Protein AF-A0A7W0YF63-F1 (afdb_monomer)

Mean predicted aligned error: 3.35 Å

Radius of gyration: 14.22 Å; Cα contacts (8 Å, |Δi|>4): 164; chains: 1; bounding box: 34×32×28 Å

Secondary structure (DSSP, 8-state):
-HHHHTT-GGGHHHHHHHHHHHHH-GGG-EEEHHHHHHHHHHHHHHT-HHHHHHHHHHHTTTPEEEP--HHHHHHHHHS--S-HHHHHHHHHHHHTT-S-EE-S-GGGGTT-SSPEE-HHHHHTT-

Nearest PDB structures (foldseek):
  5ecw-assembly1_A  TM=7.654E-01  e=8.984E-03  Shigella flexneri
  5ed0-assembly2_B  TM=7.664E-01  e=1.145E-02  Shigella flexneri
  5ecy-assembly1_E  TM=7.437E-01  e=1.014E-02  Shigella flexneri
  5ecw-assembly1_B  TM=7.258E-01  e=2.099E-02  Shigella flexneri
  6nkl-assembly1_A  TM=7.778E-01  e=3.209E-02  Haemophilus influenzae

Solvent-accessible surface area (backbone atoms only — not comparable to full-atom values): 7062 Å² total; per-residue (Å²): 101,68,38,55,78,68,65,36,76,93,56,25,67,46,42,39,53,50,51,54,50,32,62,76,35,32,93,7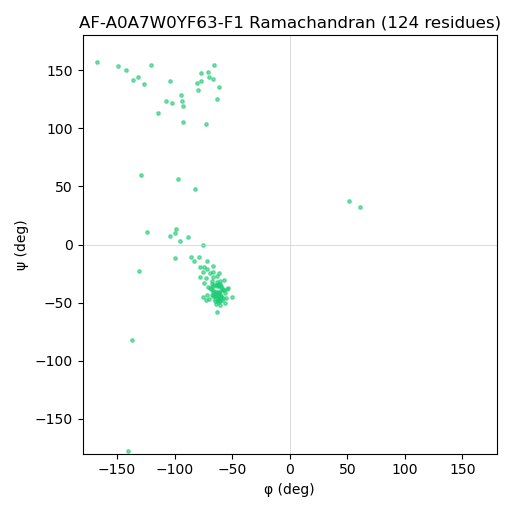9,25,71,42,37,54,67,53,58,54,53,48,37,53,54,36,25,74,76,71,30,62,67,57,22,50,52,52,51,56,59,50,56,72,30,35,44,69,21,69,80,51,73,65,48,54,54,52,26,69,69,47,90,47,89,50,65,67,58,25,46,45,50,39,19,31,60,70,54,72,44,81,60,41,82,37,88,63,48,76,75,39,72,79,50,93,48,52,58,28,36,42,64,59,47,64,76,70,109

pLDDT: mean 92.73, std 7.83, range [55.28, 98.19]

Sequence (126 aa):
MMDVALGRARFGPDSRAVLEWCQHQPQATIVAWHTVSNLFYLLSAARSAGFAREFLGGLLKFAAVASGNTESVRHALSMRMRDFEDALQVEAAITGDASFIVTRNVADYRDSSIPPLTPAAFLKRL

Foldseek 3Di:
DVCCLLVPPVQHPLVVVVLVVLQVVLVQAEDEPVVLVVQCVVSCVNPRNVSSVVVSVVSVVRYHYQDDDPVLLVQLVVFPFPDSVVSSRLSSCVSSVHQEAADPPQVRCPRGPRHYDHSVRVVVVD

Structure (mmCIF, N/CA/C/O backbone):
data_AF-A0A7W0YF63-F1
#
_entry.id   AF-A0A7W0YF63-F1
#
loop_
_atom_site.group_PDB
_atom_site.id
_atom_site.type_symbol
_atom_site.label_atom_id
_atom_site.label_alt_id
_atom_site.label_comp_id
_atom_site.label_asym_id
_atom_site.label_entity_id
_atom_site.label_seq_id
_atom_site.pdbx_PDB_ins_code
_atom_site.Cartn_x
_atom_site.Cartn_y
_atom_site.Cartn_z
_atom_site.occupancy
_atom_site.B_iso_or_equiv
_atom_site.auth_seq_id
_atom_site.auth_comp_id
_atom_site.auth_asym_id
_atom_site.auth_atom_id
_atom_site.pdbx_PDB_model_num
ATOM 1 N N . MET A 1 1 ? -7.153 3.358 -3.778 1.00 79.12 1 MET A N 1
ATOM 2 C CA . MET A 1 1 ? -7.137 4.215 -2.563 1.00 79.12 1 MET A CA 1
ATOM 3 C C . MET A 1 1 ? -7.130 5.710 -2.873 1.00 79.12 1 MET A C 1
ATOM 5 O O . MET A 1 1 ? -8.074 6.382 -2.479 1.00 79.12 1 MET A O 1
ATOM 9 N N . MET A 1 2 ? -6.129 6.238 -3.593 1.00 80.25 2 MET A N 1
ATOM 10 C CA . MET A 1 2 ? -6.009 7.684 -3.871 1.00 80.25 2 MET A CA 1
ATOM 11 C C . MET A 1 2 ? -7.251 8.319 -4.510 1.00 80.25 2 MET A C 1
ATOM 13 O O . MET A 1 2 ? -7.617 9.435 -4.152 1.00 80.25 2 MET A O 1
ATOM 17 N N . ASP A 1 3 ? -7.929 7.619 -5.422 1.00 80.56 3 ASP A N 1
ATOM 18 C CA . ASP A 1 3 ? -9.125 8.168 -6.075 1.00 80.56 3 ASP A CA 1
ATOM 19 C C . ASP A 1 3 ? -10.290 8.371 -5.105 1.00 80.56 3 ASP A C 1
ATOM 21 O O . ASP A 1 3 ? -11.014 9.357 -5.217 1.00 80.56 3 ASP A O 1
ATOM 25 N N . VAL A 1 4 ? -10.431 7.485 -4.117 1.00 79.75 4 VAL A N 1
ATOM 26 C CA . VAL A 1 4 ? -11.448 7.609 -3.067 1.00 79.75 4 VAL A CA 1
ATOM 27 C C . VAL A 1 4 ? -11.046 8.689 -2.069 1.00 79.75 4 VAL A C 1
ATOM 29 O O . VAL A 1 4 ? -11.857 9.552 -1.748 1.00 79.75 4 VAL A O 1
ATOM 32 N N . ALA A 1 5 ? -9.781 8.696 -1.648 1.00 77.38 5 ALA A N 1
ATOM 33 C CA . ALA A 1 5 ? -9.263 9.653 -0.675 1.00 77.38 5 ALA A CA 1
ATOM 34 C C . ALA A 1 5 ? -9.326 11.114 -1.169 1.00 77.38 5 ALA A C 1
ATOM 36 O O . ALA A 1 5 ? -9.601 12.026 -0.389 1.00 77.38 5 ALA A O 1
ATOM 37 N N . LEU A 1 6 ? -9.119 11.333 -2.472 1.00 78.44 6 LEU A N 1
ATOM 38 C CA . LEU A 1 6 ? -9.193 12.648 -3.119 1.00 78.44 6 LEU A CA 1
ATOM 39 C C . LEU A 1 6 ? -10.558 12.961 -3.752 1.00 78.44 6 LEU A C 1
ATOM 41 O O . LEU A 1 6 ? -10.694 13.995 -4.401 1.00 78.44 6 LEU A O 1
ATOM 45 N N . GLY A 1 7 ? -11.556 12.081 -3.623 1.00 71.00 7 GLY A N 1
ATOM 46 C CA . GLY A 1 7 ? -12.885 12.299 -4.205 1.00 71.00 7 GLY A CA 1
ATOM 47 C C . GLY A 1 7 ? -12.890 12.431 -5.735 1.00 71.00 7 GLY A C 1
ATOM 48 O O . GLY A 1 7 ? -13.697 13.171 -6.295 1.00 71.00 7 GLY A O 1
ATOM 49 N N . ARG A 1 8 ? -11.984 11.741 -6.441 1.00 70.44 8 ARG A N 1
ATOM 50 C CA . ARG A 1 8 ? -11.853 11.831 -7.904 1.00 70.44 8 ARG A CA 1
ATOM 51 C C . ARG A 1 8 ? -13.024 11.121 -8.595 1.00 70.44 8 ARG A C 1
ATOM 53 O O . ARG A 1 8 ? -13.033 9.898 -8.721 1.00 70.44 8 ARG A O 1
ATOM 60 N N . ALA A 1 9 ? -13.980 11.901 -9.102 1.00 58.78 9 ALA A N 1
ATOM 61 C CA . ALA A 1 9 ? -15.241 11.416 -9.678 1.00 58.78 9 ALA A CA 1
ATOM 62 C C . ALA A 1 9 ? -15.085 10.358 -10.795 1.00 58.78 9 ALA A C 1
ATOM 64 O O . ALA A 1 9 ? -15.854 9.404 -10.846 1.00 58.78 9 ALA A O 1
ATOM 65 N N . ARG A 1 10 ? -14.066 10.478 -11.659 1.00 55.28 10 ARG A N 1
ATOM 66 C CA . ARG A 1 10 ? -13.881 9.616 -12.848 1.00 55.28 10 ARG A CA 1
ATOM 67 C C . ARG A 1 10 ? -13.438 8.175 -12.544 1.00 55.28 10 ARG A C 1
ATOM 69 O O . ARG A 1 10 ? -13.639 7.303 -13.378 1.00 55.28 10 ARG A O 1
ATOM 76 N N . PHE A 1 11 ? -12.848 7.916 -11.376 1.00 58.22 11 PHE A N 1
ATOM 77 C CA . PHE A 1 11 ? -12.328 6.590 -10.983 1.00 58.22 11 PHE A CA 1
ATOM 78 C C . PHE A 1 11 ? -12.933 6.090 -9.662 1.00 58.22 11 PHE A C 1
ATOM 80 O O . PHE A 1 11 ? -12.451 5.124 -9.065 1.00 58.22 11 PHE A O 1
ATOM 87 N N . GLY A 1 12 ? -13.968 6.794 -9.199 1.00 66.56 12 GLY A N 1
ATOM 88 C CA . GLY A 1 12 ? -14.584 6.644 -7.890 1.00 66.56 12 GLY A CA 1
ATOM 89 C C . GLY A 1 12 ? -15.373 5.349 -7.690 1.00 66.56 12 GLY A C 1
ATOM 90 O O . GLY A 1 12 ? -15.148 4.738 -6.652 1.00 66.56 12 GLY A O 1
ATOM 91 N N . PRO A 1 13 ? -16.254 4.906 -8.617 1.00 83.94 13 PRO A N 1
ATOM 92 C CA . PRO A 1 13 ? -17.187 3.809 -8.333 1.00 83.94 13 PRO A CA 1
ATOM 93 C C . PRO A 1 13 ? -16.499 2.475 -8.032 1.00 83.94 13 PRO A C 1
ATOM 95 O O . PRO A 1 13 ? -16.635 1.972 -6.922 1.00 83.94 13 PRO A O 1
ATOM 98 N N . ASP A 1 14 ? -15.684 1.951 -8.952 1.00 91.06 14 ASP A N 1
ATOM 99 C CA . ASP A 1 14 ? -15.023 0.656 -8.742 1.00 91.06 14 ASP A CA 1
ATOM 100 C C . ASP A 1 14 ? -14.012 0.723 -7.591 1.00 91.06 14 ASP A C 1
ATOM 102 O O . ASP A 1 14 ? -13.963 -0.158 -6.741 1.00 91.06 14 ASP A O 1
ATOM 106 N N . SER A 1 15 ? -13.223 1.801 -7.504 1.00 90.44 15 SER A N 1
ATOM 107 C CA . SER A 1 15 ? -12.258 1.971 -6.407 1.00 90.44 15 SER A CA 1
ATOM 108 C C . SER A 1 15 ? -12.937 2.068 -5.038 1.00 90.44 15 SER A C 1
ATOM 110 O O . SER A 1 15 ? -12.351 1.653 -4.038 1.00 90.44 15 SER A O 1
ATOM 112 N N . ARG A 1 16 ? -14.146 2.641 -4.977 1.00 89.94 16 ARG A N 1
ATOM 113 C CA . ARG A 1 16 ? -14.963 2.702 -3.763 1.00 89.94 16 ARG A CA 1
ATOM 114 C C . ARG A 1 16 ? -15.533 1.333 -3.434 1.00 89.94 16 ARG A C 1
ATOM 116 O O . ARG A 1 16 ? -15.360 0.911 -2.301 1.00 89.94 16 ARG A O 1
ATOM 123 N N . ALA A 1 17 ? -16.105 0.633 -4.409 1.00 93.19 17 ALA A N 1
ATOM 124 C CA . ALA A 1 17 ? -16.631 -0.715 -4.214 1.00 93.19 17 ALA A CA 1
ATOM 125 C C . ALA A 1 17 ? -15.542 -1.695 -3.738 1.00 93.19 17 ALA A C 1
ATOM 127 O O . ALA A 1 17 ? -15.794 -2.506 -2.854 1.00 93.19 17 ALA A O 1
ATOM 128 N N . VAL A 1 18 ? -14.303 -1.574 -4.236 1.00 94.81 18 VAL A N 1
ATOM 129 C CA . VAL A 1 18 ? -13.160 -2.341 -3.706 1.00 94.81 18 VAL A CA 1
ATOM 130 C C . VAL A 1 18 ? -12.904 -2.014 -2.235 1.00 94.81 18 VAL A C 1
ATOM 132 O O . VAL A 1 18 ? -12.748 -2.925 -1.432 1.00 94.81 18 VAL A O 1
ATOM 135 N N . LEU A 1 19 ? -12.866 -0.731 -1.856 1.00 92.12 19 LEU A N 1
ATOM 136 C CA . LEU A 1 19 ? -12.647 -0.351 -0.456 1.00 92.12 19 LEU A CA 1
ATOM 137 C C . LEU A 1 19 ? -13.807 -0.764 0.458 1.00 92.12 19 LEU A C 1
ATOM 139 O O . LEU A 1 19 ? -13.561 -1.157 1.594 1.00 92.12 19 LEU A O 1
ATOM 143 N N . GLU A 1 20 ? -15.045 -0.706 -0.026 1.00 93.4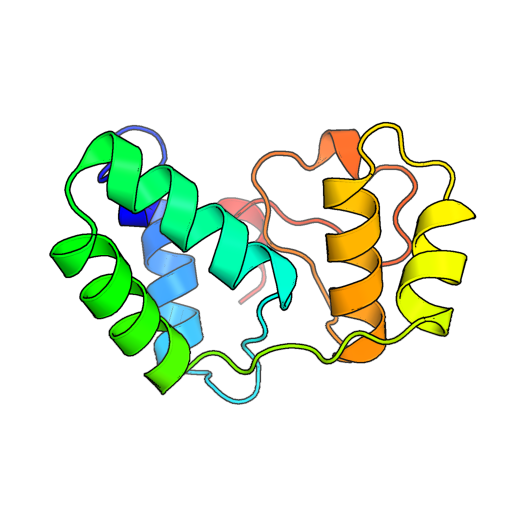4 20 GLU A N 1
ATOM 144 C CA . GLU A 1 20 ? -16.220 -1.222 0.678 1.00 93.44 20 GLU A CA 1
ATOM 145 C C . GLU A 1 20 ? -16.115 -2.739 0.869 1.00 93.44 20 GLU A C 1
ATOM 147 O O . GLU A 1 20 ? -16.361 -3.233 1.966 1.00 93.44 20 GLU A O 1
ATOM 152 N N . TRP A 1 21 ? -15.680 -3.490 -0.147 1.00 95.56 21 TRP A N 1
ATOM 153 C CA . TRP A 1 21 ? -15.413 -4.922 -0.004 1.00 95.56 21 TRP A CA 1
ATOM 154 C C . TRP A 1 21 ? -14.315 -5.196 1.035 1.00 95.56 21 TRP A C 1
ATOM 156 O O . TRP A 1 21 ? -14.510 -6.022 1.923 1.00 95.56 21 TRP A O 1
ATOM 166 N N . CYS A 1 22 ? -13.209 -4.445 0.998 1.00 95.44 22 CYS A N 1
ATOM 167 C CA . CYS A 1 22 ? -12.120 -4.553 1.973 1.00 95.44 22 CYS A CA 1
ATOM 168 C C . CYS A 1 22 ? -12.591 -4.309 3.414 1.00 95.44 22 CYS A C 1
ATOM 170 O O . CYS A 1 22 ? -12.173 -5.012 4.330 1.00 95.44 22 CYS A O 1
ATOM 172 N N . GLN A 1 23 ? -13.494 -3.346 3.628 1.00 94.81 23 GLN A N 1
ATOM 173 C CA . GLN A 1 23 ? -14.084 -3.089 4.947 1.00 94.81 23 GLN A CA 1
ATOM 174 C C . GLN A 1 23 ? -14.859 -4.294 5.492 1.00 94.81 23 GLN A C 1
ATOM 176 O O . GLN A 1 23 ? -14.853 -4.522 6.699 1.00 94.81 23 GLN A O 1
ATOM 181 N N . HIS A 1 24 ? -15.501 -5.071 4.615 1.00 96.19 24 HIS A N 1
ATOM 182 C CA . HIS A 1 24 ? -16.220 -6.291 4.986 1.00 96.19 24 HIS A CA 1
ATOM 183 C C . HIS A 1 24 ? -15.318 -7.535 5.043 1.00 96.19 24 HIS A C 1
ATOM 185 O O . HIS A 1 24 ? -15.757 -8.572 5.534 1.00 96.19 24 HIS A O 1
ATOM 191 N N . GLN A 1 25 ? -14.078 -7.445 4.553 1.00 96.19 25 GLN A N 1
ATOM 192 C CA . GLN A 1 25 ? -13.090 -8.530 4.522 1.00 96.19 25 GLN A CA 1
ATOM 193 C C . GLN A 1 25 ? -11.741 -8.066 5.112 1.00 96.19 25 GLN A C 1
ATOM 195 O O . GLN A 1 25 ? -10.718 -8.072 4.415 1.00 96.19 25 GLN A O 1
ATOM 200 N N . PRO A 1 26 ? -11.703 -7.638 6.390 1.00 92.75 26 PRO A N 1
ATOM 201 C CA . PRO A 1 26 ? -10.502 -7.064 6.999 1.00 92.75 26 PRO A CA 1
ATOM 202 C C . PRO A 1 26 ? -9.310 -8.034 7.008 1.00 92.75 26 PRO A C 1
ATOM 204 O O . PRO A 1 26 ? -8.176 -7.632 6.770 1.00 92.75 26 PRO A O 1
ATOM 207 N N . GLN A 1 27 ? -9.559 -9.333 7.189 1.00 92.00 27 GLN A N 1
ATOM 208 C CA . GLN A 1 27 ? -8.534 -10.381 7.165 1.00 92.00 27 GLN A CA 1
ATOM 209 C C . GLN A 1 27 ? -7.880 -10.579 5.788 1.00 92.00 27 GLN A C 1
ATOM 211 O O . GLN A 1 27 ? -6.806 -11.161 5.707 1.00 92.00 27 GLN A O 1
ATOM 216 N N . ALA A 1 28 ? -8.525 -10.109 4.716 1.00 93.38 28 ALA A N 1
ATOM 217 C CA . ALA A 1 28 ? 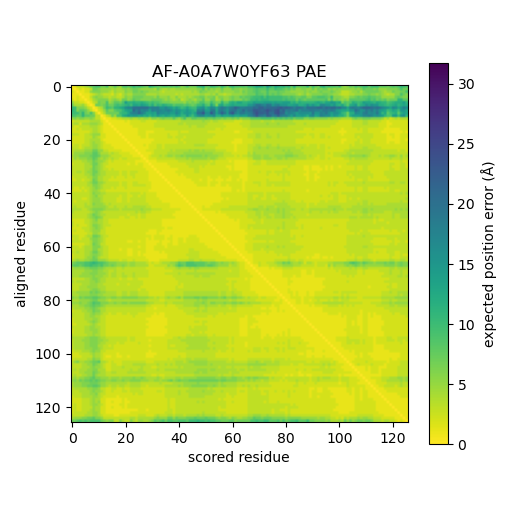-8.022 -10.180 3.346 1.00 93.38 28 ALA A CA 1
ATOM 218 C C . ALA A 1 28 ? -7.487 -8.826 2.843 1.00 93.38 28 ALA A C 1
ATOM 220 O O . ALA A 1 28 ? -7.192 -8.679 1.658 1.00 93.38 28 ALA A O 1
ATOM 221 N N . THR A 1 29 ? -7.393 -7.819 3.719 1.00 96.06 29 THR A N 1
ATOM 222 C CA . THR A 1 29 ? -7.014 -6.458 3.337 1.00 96.06 29 THR A CA 1
ATOM 223 C C . THR A 1 29 ? -5.685 -6.069 3.961 1.00 96.06 29 THR A C 1
ATOM 225 O O . THR A 1 29 ? -5.586 -5.850 5.169 1.00 96.06 29 THR A O 1
ATOM 228 N N . ILE A 1 30 ? -4.679 -5.885 3.110 1.00 96.94 30 ILE A N 1
ATOM 229 C CA . ILE A 1 30 ? -3.376 -5.352 3.503 1.00 96.94 30 ILE A CA 1
ATOM 230 C C . ILE A 1 30 ? -3.049 -4.068 2.737 1.00 96.94 30 ILE A C 1
ATOM 232 O O . ILE A 1 30 ? -3.525 -3.846 1.623 1.00 96.94 30 ILE A O 1
ATOM 236 N N . VAL A 1 31 ? -2.207 -3.224 3.327 1.00 96.88 31 VAL A N 1
ATOM 237 C CA . VAL A 1 31 ? -1.592 -2.061 2.676 1.00 96.88 31 VAL A CA 1
ATOM 238 C C . VAL A 1 31 ? -0.095 -2.043 2.951 1.00 96.88 31 VAL A C 1
ATOM 240 O O . VAL A 1 31 ? 0.346 -2.391 4.046 1.00 96.88 31 VAL A O 1
ATOM 243 N N . ALA A 1 32 ? 0.706 -1.602 1.982 1.00 96.25 32 ALA A N 1
ATOM 244 C CA . ALA A 1 32 ? 2.140 -1.461 2.194 1.00 96.25 32 ALA A CA 1
ATOM 245 C C . ALA A 1 32 ? 2.445 -0.362 3.224 1.00 96.25 32 ALA A C 1
ATOM 247 O O . ALA A 1 32 ? 1.818 0.699 3.225 1.00 96.25 32 ALA A O 1
ATOM 248 N N . TRP A 1 33 ? 3.460 -0.566 4.065 1.00 94.88 33 TRP A N 1
ATOM 249 C CA . TRP A 1 33 ? 3.833 0.404 5.101 1.00 94.88 33 TRP A CA 1
ATOM 250 C C . TRP A 1 33 ? 4.112 1.813 4.551 1.00 94.88 33 TRP A C 1
ATOM 252 O O . TRP A 1 33 ? 3.575 2.802 5.051 1.00 94.88 33 TRP A O 1
ATOM 262 N N . HIS A 1 34 ? 4.875 1.916 3.459 1.00 94.06 34 HIS A N 1
ATOM 263 C CA . HIS A 1 34 ? 5.196 3.204 2.835 1.00 94.06 34 HIS A CA 1
ATOM 264 C C . HIS A 1 34 ? 3.962 3.891 2.217 1.00 94.06 34 HIS A C 1
ATOM 266 O O . HIS A 1 34 ? 3.926 5.118 2.143 1.00 94.06 34 HIS A O 1
ATOM 272 N N . THR A 1 35 ? 2.907 3.139 1.864 1.00 94.25 35 THR A N 1
ATOM 273 C CA . THR A 1 35 ? 1.640 3.715 1.376 1.00 94.25 35 THR A CA 1
ATOM 274 C C . THR A 1 35 ? 0.999 4.611 2.427 1.00 94.25 35 THR A C 1
ATOM 276 O O . THR A 1 35 ? 0.443 5.648 2.081 1.00 94.25 35 THR A O 1
ATOM 279 N N . VAL A 1 36 ? 1.105 4.268 3.715 1.00 95.38 36 VAL A N 1
ATOM 280 C CA . VAL A 1 36 ? 0.592 5.103 4.815 1.00 95.38 36 VAL A CA 1
ATOM 281 C C . VAL A 1 36 ? 1.272 6.475 4.805 1.00 95.38 36 VAL A C 1
ATOM 283 O O . VAL A 1 36 ? 0.597 7.502 4.898 1.00 95.38 36 VAL A O 1
ATOM 286 N N . SER A 1 37 ? 2.596 6.494 4.623 1.00 94.50 37 SER A N 1
ATOM 287 C CA . SER A 1 37 ? 3.385 7.726 4.514 1.00 94.50 37 SER A CA 1
ATOM 288 C C . SER A 1 37 ? 3.020 8.527 3.258 1.00 94.50 37 SER A C 1
ATOM 290 O O . SER A 1 37 ? 2.704 9.716 3.351 1.00 94.50 37 SER A O 1
ATOM 292 N N . ASN A 1 38 ? 2.965 7.866 2.096 1.00 93.94 38 ASN A N 1
ATOM 293 C CA . ASN A 1 38 ? 2.619 8.495 0.817 1.00 93.94 38 ASN A CA 1
ATOM 294 C C . ASN A 1 38 ? 1.217 9.120 0.865 1.00 93.94 38 ASN A C 1
ATOM 296 O O . ASN A 1 38 ? 1.028 10.273 0.476 1.00 93.94 38 ASN A O 1
ATOM 300 N N . LEU A 1 39 ? 0.235 8.400 1.414 1.00 94.25 39 LEU A N 1
ATOM 301 C CA . LEU A 1 39 ? -1.119 8.910 1.621 1.00 94.25 39 LEU A CA 1
ATOM 302 C C . LEU A 1 39 ? -1.137 10.097 2.578 1.00 94.25 39 LEU A C 1
ATOM 304 O O . LEU A 1 39 ? -1.803 11.087 2.282 1.00 94.25 39 LEU A O 1
ATOM 308 N N . PHE A 1 40 ? -0.407 10.036 3.696 1.00 96.38 40 PHE A N 1
ATOM 309 C CA . PHE A 1 40 ? -0.337 11.165 4.619 1.00 96.38 40 PHE A CA 1
ATOM 310 C C . PHE A 1 40 ? 0.151 12.425 3.902 1.00 96.38 40 PHE A C 1
ATOM 312 O O . PHE A 1 40 ? -0.497 13.468 3.990 1.00 96.38 40 PHE A O 1
ATOM 319 N N . TYR A 1 41 ? 1.259 12.317 3.167 1.00 95.56 41 TYR A N 1
ATOM 320 C CA .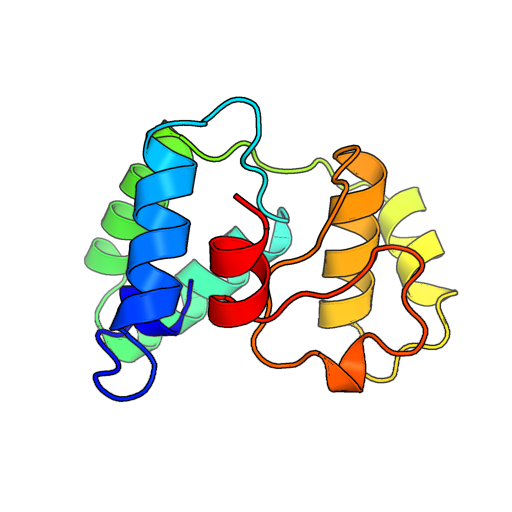 TYR A 1 41 ? 1.855 13.432 2.439 1.00 95.56 41 TYR A CA 1
ATOM 321 C C . TYR A 1 41 ? 0.892 14.006 1.391 1.00 95.56 41 TYR A C 1
ATOM 323 O O . TYR A 1 41 ? 0.587 15.201 1.412 1.00 95.56 41 TYR A O 1
ATOM 331 N N . LEU A 1 42 ? 0.342 13.150 0.525 1.00 93.88 42 LEU A N 1
ATOM 332 C CA . LEU A 1 42 ? -0.523 13.571 -0.578 1.00 93.88 42 LEU A CA 1
ATOM 333 C C . LEU A 1 42 ? -1.853 14.163 -0.089 1.00 93.88 42 LEU A C 1
ATOM 335 O O . LEU A 1 42 ? -2.310 15.173 -0.624 1.00 93.88 42 LEU A O 1
ATOM 339 N N . LEU A 1 43 ? -2.473 13.578 0.941 1.00 94.06 43 LEU A N 1
ATOM 340 C CA . LEU A 1 43 ? -3.732 14.086 1.501 1.00 94.06 43 LEU A CA 1
ATOM 341 C C . LEU A 1 43 ? -3.531 15.349 2.335 1.00 94.06 43 LEU A C 1
ATOM 343 O O . LEU A 1 43 ? -4.401 16.223 2.326 1.00 94.06 43 LEU A O 1
ATOM 347 N N . SER A 1 44 ? -2.390 15.474 3.016 1.00 95.81 44 SER A N 1
ATOM 348 C CA . SER A 1 44 ? -2.046 16.701 3.736 1.00 95.81 44 SER A CA 1
ATOM 349 C C . SER A 1 44 ? -1.866 17.866 2.772 1.00 95.81 44 SER A C 1
ATOM 351 O O . SER A 1 44 ? -2.412 18.937 3.022 1.00 95.81 44 SER A O 1
ATOM 353 N N . ALA A 1 45 ? -1.164 17.637 1.658 1.00 94.88 45 ALA A N 1
ATOM 354 C CA . ALA A 1 45 ? -0.956 18.639 0.617 1.00 94.88 45 ALA A CA 1
ATOM 355 C C . ALA A 1 45 ? -2.257 19.010 -0.112 1.00 94.88 45 ALA A C 1
ATOM 357 O O . ALA A 1 45 ? -2.483 20.177 -0.416 1.00 94.88 45 ALA A O 1
ATOM 358 N N . ALA A 1 46 ? -3.127 18.033 -0.383 1.00 92.56 46 ALA A N 1
ATOM 359 C CA . ALA A 1 46 ? -4.379 18.276 -1.097 1.00 92.56 46 ALA A CA 1
ATOM 360 C C . ALA A 1 46 ? -5.483 18.897 -0.225 1.00 92.56 46 ALA A C 1
ATOM 362 O O . ALA A 1 46 ? -6.386 19.542 -0.756 1.00 92.56 46 ALA A O 1
ATOM 363 N N . ARG A 1 47 ? -5.469 18.650 1.093 1.00 93.00 47 ARG A N 1
ATOM 364 C CA . ARG A 1 47 ? -6.529 19.078 2.018 1.00 93.00 47 ARG A CA 1
ATOM 365 C C . ARG A 1 47 ? -5.969 19.642 3.320 1.00 93.00 47 ARG A C 1
ATOM 367 O O . ARG A 1 47 ? -5.942 20.854 3.495 1.00 93.00 47 ARG A O 1
ATOM 374 N N . SER A 1 48 ? -5.604 18.775 4.265 1.00 96.12 48 SER A N 1
ATOM 375 C CA . SER A 1 48 ? -5.010 19.164 5.547 1.00 96.12 48 SER A CA 1
ATOM 376 C C . SER A 1 48 ? -4.421 17.953 6.267 1.00 96.12 48 SER A C 1
ATOM 378 O O . SER A 1 48 ? -4.861 16.817 6.068 1.00 96.12 48 SER A O 1
ATOM 380 N N . ALA A 1 49 ? -3.462 18.191 7.164 1.00 97.25 49 ALA A N 1
ATOM 381 C CA . ALA A 1 49 ? -2.891 17.132 7.997 1.00 97.25 49 ALA A CA 1
ATOM 382 C C . ALA A 1 49 ? -3.939 16.458 8.903 1.00 97.25 49 ALA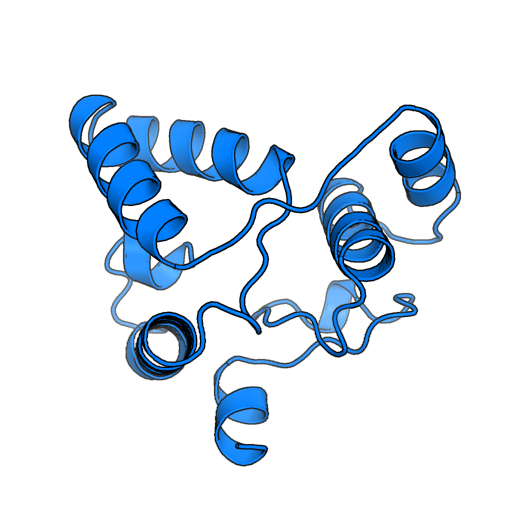 A C 1
ATOM 384 O O . ALA A 1 49 ? -3.868 15.252 9.131 1.00 97.25 49 ALA A O 1
ATOM 385 N N . GLY A 1 50 ? -4.927 17.216 9.398 1.00 97.94 50 GLY A N 1
ATOM 386 C CA . GLY A 1 50 ? -6.032 16.671 10.193 1.00 97.94 50 GLY A CA 1
ATOM 387 C C . GLY A 1 50 ? -6.871 15.674 9.393 1.00 97.94 50 GLY A C 1
ATOM 388 O O . GLY A 1 50 ? -7.077 14.549 9.844 1.00 97.94 50 GLY A O 1
ATOM 389 N N . PHE A 1 51 ? -7.248 16.043 8.165 1.00 95.00 51 PHE A N 1
ATOM 390 C CA . PHE A 1 51 ? -7.971 15.148 7.263 1.00 95.00 51 PHE A CA 1
ATOM 391 C C . PHE A 1 51 ? -7.160 13.887 6.928 1.00 95.00 51 PHE A C 1
ATOM 393 O O . PHE A 1 51 ? -7.696 12.782 6.939 1.00 95.00 51 PHE A O 1
ATOM 400 N N . ALA A 1 52 ? -5.857 14.032 6.667 1.00 95.88 52 ALA A N 1
ATOM 401 C CA . ALA A 1 52 ? -4.988 12.897 6.375 1.00 95.88 52 ALA A CA 1
ATOM 402 C C . ALA A 1 52 ? -4.930 11.894 7.543 1.00 95.88 52 ALA A C 1
ATOM 404 O O . ALA A 1 52 ? -5.032 10.687 7.320 1.00 95.88 52 ALA A O 1
ATOM 405 N N . ARG A 1 53 ? -4.820 12.379 8.791 1.00 97.81 53 ARG A N 1
ATOM 406 C CA . ARG A 1 53 ? -4.839 11.523 9.993 1.00 97.81 53 ARG A CA 1
ATOM 407 C C . ARG A 1 53 ? -6.169 10.802 10.165 1.00 97.81 53 ARG A C 1
ATOM 409 O O . ARG A 1 53 ? -6.165 9.613 10.461 1.00 97.81 53 ARG A O 1
ATOM 416 N N . GLU A 1 54 ? -7.283 11.502 9.971 1.00 96.62 54 GLU A N 1
ATOM 417 C CA . GLU A 1 54 ? -8.622 10.914 10.064 1.00 96.62 54 GLU A CA 1
ATOM 418 C C . GLU A 1 54 ? -8.820 9.809 9.019 1.00 96.62 54 GLU A C 1
ATOM 420 O O . GLU A 1 54 ? -9.230 8.700 9.360 1.00 96.62 54 GLU A O 1
ATOM 425 N N . PHE A 1 55 ? -8.451 10.077 7.762 1.00 94.31 55 PHE A N 1
ATOM 426 C CA . PHE A 1 55 ? -8.551 9.102 6.678 1.00 94.31 55 PHE A CA 1
ATOM 427 C C . PHE A 1 55 ? -7.713 7.849 6.956 1.00 94.31 55 PHE A C 1
ATOM 429 O O . PHE A 1 55 ? -8.215 6.731 6.838 1.00 94.31 55 PHE A O 1
ATOM 436 N N . LEU A 1 56 ? -6.448 8.022 7.358 1.00 96.25 56 LEU A N 1
ATOM 437 C CA . LEU A 1 56 ? -5.565 6.904 7.701 1.00 96.25 56 LEU A CA 1
ATOM 438 C C . LEU A 1 56 ? -6.075 6.127 8.917 1.00 96.25 56 LEU A C 1
ATOM 440 O O . LEU A 1 56 ? -6.073 4.901 8.897 1.00 96.25 56 LEU A O 1
ATOM 444 N N . GLY A 1 57 ? -6.573 6.821 9.942 1.00 97.50 57 GLY A N 1
ATOM 445 C CA . GLY A 1 57 ? -7.205 6.185 11.094 1.00 97.50 57 GLY A CA 1
ATOM 446 C C . GLY A 1 57 ? -8.424 5.350 10.702 1.00 97.50 57 GLY A C 1
ATOM 447 O O . GLY A 1 57 ? -8.603 4.257 11.223 1.00 97.50 57 GLY A O 1
ATOM 448 N N . GLY A 1 58 ? -9.243 5.824 9.757 1.00 95.50 58 GLY A N 1
ATOM 449 C CA . GLY A 1 58 ? -10.376 5.073 9.213 1.00 95.50 58 GLY A CA 1
ATOM 450 C C . GLY A 1 58 ? -9.957 3.848 8.399 1.00 95.50 58 GLY A C 1
ATOM 451 O O . GLY A 1 58 ? -10.522 2.773 8.581 1.00 95.50 58 GLY A O 1
ATOM 452 N N . LEU A 1 59 ? -8.945 3.992 7.542 1.00 94.88 59 LEU A N 1
ATOM 453 C CA . LEU A 1 59 ? -8.379 2.900 6.748 1.00 94.88 59 LEU A CA 1
ATOM 454 C C . LEU A 1 59 ? -7.848 1.761 7.631 1.00 94.88 59 LEU A C 1
ATOM 456 O O . LEU A 1 59 ? -8.148 0.591 7.403 1.00 94.88 59 LEU A O 1
ATOM 460 N N . LEU A 1 60 ? -7.079 2.108 8.662 1.00 96.38 60 LEU A N 1
ATOM 461 C CA . LEU A 1 60 ? -6.420 1.135 9.534 1.00 96.38 60 LEU A CA 1
ATOM 462 C C . LEU A 1 60 ? -7.373 0.443 10.522 1.00 96.38 60 LEU A C 1
ATOM 464 O O . LEU A 1 60 ? -6.942 -0.424 11.274 1.00 96.38 60 LEU A O 1
ATOM 468 N N . LYS A 1 61 ? -8.674 0.771 10.512 1.00 96.56 61 LYS A N 1
ATOM 469 C CA . LYS A 1 61 ? -9.691 -0.022 11.226 1.00 96.56 61 LYS A CA 1
ATOM 470 C C . LYS A 1 61 ? -9.925 -1.392 10.591 1.00 96.56 61 LYS A C 1
ATOM 472 O O . LYS A 1 61 ? -10.412 -2.281 11.279 1.00 96.56 61 LYS A O 1
ATOM 477 N N . PHE A 1 62 ? -9.636 -1.544 9.298 1.00 95.62 62 PHE A N 1
ATOM 478 C CA . PHE A 1 62 ? -9.900 -2.781 8.557 1.00 95.62 62 PHE A CA 1
ATOM 479 C C . PHE A 1 62 ? -8.707 -3.275 7.734 1.00 95.62 62 PHE A C 1
ATOM 481 O O . PHE A 1 62 ? -8.647 -4.460 7.440 1.00 95.62 62 PHE A O 1
ATOM 488 N N . ALA A 1 63 ? -7.760 -2.409 7.365 1.00 96.94 63 ALA A N 1
ATOM 489 C CA . ALA A 1 63 ? -6.565 -2.813 6.634 1.00 96.94 63 ALA A CA 1
ATOM 490 C C . ALA A 1 63 ? -5.390 -3.083 7.583 1.00 96.94 63 ALA A C 1
ATOM 492 O O . ALA A 1 63 ? -5.018 -2.214 8.377 1.00 96.94 63 ALA A O 1
ATOM 493 N N . ALA A 1 64 ? -4.757 -4.248 7.451 1.00 97.12 64 ALA A N 1
ATOM 494 C CA . ALA A 1 64 ? -3.480 -4.524 8.096 1.00 97.12 64 ALA A CA 1
ATOM 495 C C . ALA A 1 64 ? -2.329 -3.847 7.334 1.00 97.12 64 ALA A C 1
ATOM 497 O O . ALA A 1 64 ? -2.363 -3.709 6.112 1.00 97.12 64 ALA A O 1
ATOM 498 N N . VAL A 1 65 ? -1.286 -3.428 8.048 1.00 97.00 65 VAL A N 1
ATOM 499 C CA . VAL A 1 65 ? -0.080 -2.877 7.418 1.00 97.00 65 VAL A CA 1
ATOM 500 C C . VAL A 1 65 ? 0.924 -4.003 7.217 1.00 97.00 65 VAL A C 1
ATOM 502 O O . VAL A 1 65 ? 1.365 -4.609 8.193 1.00 97.00 65 VAL A O 1
ATOM 505 N N . ALA A 1 66 ? 1.293 -4.270 5.966 1.00 96.12 66 ALA A N 1
ATOM 506 C CA . ALA A 1 66 ? 2.334 -5.235 5.641 1.00 96.12 66 ALA A CA 1
ATOM 507 C C . ALA A 1 66 ? 3.669 -4.794 6.254 1.00 96.12 66 ALA A C 1
ATOM 509 O O . ALA A 1 66 ? 4.042 -3.615 6.190 1.00 96.12 66 ALA A O 1
ATOM 510 N N . SER A 1 67 ? 4.382 -5.738 6.864 1.00 88.56 67 SER A N 1
ATOM 511 C CA . SER A 1 67 ? 5.689 -5.474 7.453 1.00 88.56 67 SER A CA 1
ATOM 512 C C . SER A 1 67 ? 6.733 -5.245 6.359 1.00 88.56 67 SER A C 1
ATOM 514 O O . SER A 1 67 ? 6.664 -5.801 5.262 1.00 88.56 67 SER A O 1
ATOM 516 N N . GLY A 1 68 ? 7.712 -4.398 6.668 1.00 88.88 68 GLY A N 1
ATOM 517 C CA . GLY A 1 68 ? 8.878 -4.166 5.827 1.00 88.88 68 GLY A CA 1
ATOM 518 C C . GLY A 1 68 ? 10.131 -4.135 6.689 1.00 88.88 68 GLY A C 1
ATOM 519 O O . GLY A 1 68 ? 10.112 -3.633 7.814 1.00 88.88 68 GLY A O 1
ATOM 520 N N . ASN A 1 69 ? 11.219 -4.693 6.173 1.00 94.19 69 ASN A N 1
ATOM 521 C CA . ASN A 1 69 ? 12.528 -4.689 6.816 1.00 94.19 69 ASN A CA 1
ATOM 522 C C . ASN A 1 69 ? 13.637 -4.462 5.772 1.00 94.19 69 ASN A C 1
ATOM 524 O O . ASN A 1 69 ? 13.363 -4.264 4.588 1.00 94.19 69 ASN A O 1
ATOM 528 N N . THR A 1 70 ? 14.898 -4.474 6.205 1.00 97.62 70 THR A N 1
ATOM 529 C CA . THR A 1 70 ? 16.049 -4.267 5.313 1.00 97.62 70 THR A CA 1
ATOM 530 C C . THR A 1 70 ? 16.092 -5.266 4.156 1.00 97.62 70 THR A C 1
ATOM 532 O O . THR A 1 70 ? 16.411 -4.875 3.035 1.00 97.62 70 THR A O 1
ATOM 535 N N . GLU A 1 71 ? 15.753 -6.532 4.402 1.00 96.81 71 GLU A N 1
ATOM 536 C CA . GLU A 1 71 ? 15.755 -7.566 3.364 1.00 96.81 71 GLU A CA 1
ATOM 537 C C . GLU A 1 71 ? 14.619 -7.359 2.364 1.00 96.81 71 GLU A C 1
ATOM 539 O O . GLU A 1 71 ? 14.851 -7.481 1.166 1.00 96.81 71 GLU A O 1
ATOM 544 N N . SER A 1 72 ? 13.449 -6.908 2.820 1.00 95.62 72 SER A N 1
ATOM 545 C CA . SER A 1 72 ? 12.366 -6.499 1.924 1.00 95.62 72 SER A CA 1
ATOM 546 C C . SER A 1 72 ? 12.801 -5.382 0.975 1.00 95.62 72 SER A C 1
ATOM 548 O O . SER A 1 72 ? 12.614 -5.465 -0.236 1.00 95.62 72 SER A O 1
ATOM 550 N N . VAL A 1 73 ? 13.473 -4.350 1.494 1.00 97.50 73 VAL A N 1
ATOM 551 C CA . VAL A 1 73 ? 13.986 -3.254 0.654 1.00 97.50 73 VAL A CA 1
ATOM 552 C C . VAL A 1 73 ? 15.054 -3.757 -0.325 1.00 97.50 73 VAL A C 1
ATOM 554 O O . VAL A 1 73 ? 15.049 -3.363 -1.490 1.00 97.50 73 VAL A O 1
ATOM 557 N N . ARG A 1 74 ? 15.959 -4.642 0.111 1.00 98.19 74 ARG A N 1
ATOM 558 C CA . ARG A 1 74 ? 16.973 -5.255 -0.767 1.00 98.19 74 ARG A CA 1
ATOM 559 C C . ARG A 1 74 ? 16.346 -6.094 -1.874 1.00 98.19 74 ARG A C 1
ATOM 561 O O . ARG A 1 74 ? 16.796 -6.010 -3.015 1.00 98.19 74 ARG A O 1
ATOM 568 N N . HIS A 1 75 ? 15.311 -6.866 -1.557 1.00 97.00 75 HIS A N 1
ATOM 569 C CA . HIS A 1 75 ? 14.596 -7.649 -2.551 1.00 97.00 75 HIS A CA 1
ATOM 570 C C . HIS A 1 75 ? 13.888 -6.736 -3.558 1.00 97.00 75 HIS A C 1
ATOM 572 O O . HIS A 1 75 ? 14.113 -6.895 -4.757 1.00 97.00 75 HIS A O 1
ATOM 578 N N . ALA A 1 76 ? 13.175 -5.701 -3.100 1.00 97.25 76 ALA A N 1
ATOM 579 C CA . ALA A 1 76 ? 12.572 -4.691 -3.974 1.00 97.25 76 ALA A CA 1
ATOM 580 C C . ALA A 1 76 ? 13.603 -4.010 -4.899 1.00 97.25 7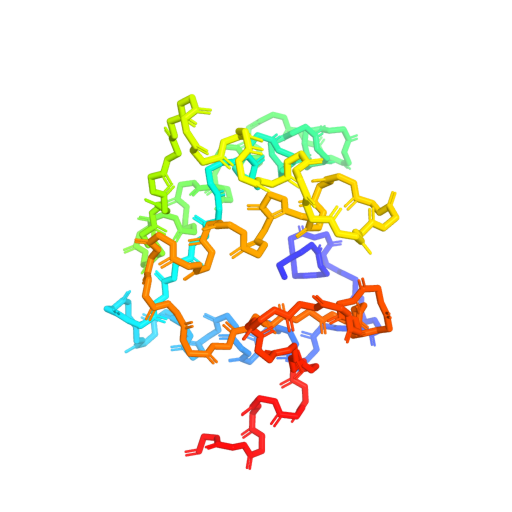6 ALA A C 1
ATOM 582 O O . ALA A 1 76 ? 13.347 -3.842 -6.088 1.00 97.25 76 ALA A O 1
ATOM 583 N N . LEU A 1 77 ? 14.800 -3.680 -4.393 1.00 97.56 77 LEU A N 1
ATOM 584 C CA . LEU A 1 77 ? 15.898 -3.107 -5.193 1.00 97.56 77 LEU A CA 1
ATOM 585 C C . LEU A 1 77 ? 16.416 -4.051 -6.286 1.00 97.56 77 LEU A C 1
ATOM 587 O O . LEU A 1 77 ? 16.966 -3.591 -7.284 1.00 97.56 77 LEU A O 1
ATOM 591 N N . SER A 1 78 ? 16.279 -5.363 -6.092 1.00 97.06 78 SER A N 1
ATOM 592 C CA . SER A 1 78 ? 16.705 -6.367 -7.070 1.00 97.06 78 SER A CA 1
ATOM 593 C C . SER A 1 78 ? 15.672 -6.613 -8.177 1.00 97.06 78 SER A C 1
ATOM 595 O O . SER A 1 78 ? 16.000 -7.217 -9.201 1.00 97.06 78 SER A O 1
ATOM 597 N N . MET A 1 79 ? 14.432 -6.141 -7.996 1.00 96.69 79 MET A N 1
ATOM 598 C CA . MET A 1 79 ? 13.357 -6.326 -8.967 1.00 96.69 79 MET A CA 1
ATOM 599 C C . MET A 1 79 ? 13.599 -5.493 -10.228 1.00 96.69 79 MET A C 1
ATOM 601 O O . MET A 1 79 ? 14.053 -4.351 -10.186 1.00 96.69 79 MET A O 1
ATOM 605 N N . ARG A 1 80 ? 13.224 -6.044 -11.386 1.00 94.69 80 ARG A N 1
ATOM 606 C CA . ARG A 1 80 ? 13.310 -5.361 -12.688 1.00 94.69 80 ARG A CA 1
ATOM 607 C C . ARG A 1 80 ? 12.114 -4.438 -12.936 1.00 94.69 80 ARG A C 1
ATOM 609 O O . ARG A 1 80 ? 11.515 -4.462 -14.006 1.00 94.69 80 ARG A O 1
ATOM 616 N N . MET A 1 81 ? 11.769 -3.622 -11.948 1.00 95.25 81 MET A N 1
ATOM 617 C CA . MET A 1 81 ? 10.670 -2.661 -12.031 1.00 95.25 81 MET A CA 1
ATOM 618 C C . MET A 1 81 ? 11.221 -1.252 -12.228 1.00 95.25 81 MET A C 1
ATOM 620 O O . MET A 1 81 ? 12.257 -0.888 -11.679 1.00 95.25 81 MET A O 1
ATOM 624 N N . ARG A 1 82 ? 10.550 -0.465 -13.075 1.00 92.19 82 ARG A N 1
ATOM 625 C CA . ARG A 1 82 ? 10.992 0.901 -13.392 1.00 92.19 82 ARG A CA 1
ATOM 626 C C . ARG A 1 82 ? 10.766 1.844 -12.214 1.00 92.19 82 ARG A C 1
ATOM 628 O O . ARG A 1 82 ? 11.624 2.675 -11.938 1.00 92.19 82 ARG A O 1
ATOM 635 N N . ASP A 1 83 ? 9.601 1.732 -11.586 1.00 94.31 83 ASP A N 1
ATOM 636 C CA . ASP A 1 83 ? 9.246 2.509 -10.408 1.00 94.31 83 ASP A CA 1
ATOM 637 C C . ASP A 1 83 ? 9.596 1.710 -9.150 1.00 94.31 83 ASP A C 1
ATOM 639 O O . ASP A 1 83 ? 9.163 0.568 -8.971 1.00 94.31 83 ASP A O 1
ATOM 643 N N . PHE A 1 84 ? 10.420 2.306 -8.293 1.00 94.56 84 PHE A N 1
ATOM 644 C CA . PHE A 1 84 ? 10.837 1.680 -7.048 1.00 94.56 84 PHE A CA 1
ATOM 645 C C . PHE A 1 84 ? 9.707 1.648 -6.011 1.00 94.56 84 PHE A C 1
ATOM 647 O O . PHE A 1 84 ? 9.664 0.724 -5.200 1.00 94.56 84 PHE A O 1
ATOM 654 N N . GLU A 1 85 ? 8.769 2.602 -6.041 1.00 94.19 85 GLU A N 1
ATOM 655 C CA . GLU A 1 85 ? 7.577 2.534 -5.191 1.00 94.19 85 GLU A CA 1
ATOM 656 C C . GLU A 1 85 ? 6.765 1.282 -5.530 1.00 94.19 85 GLU A C 1
ATOM 658 O O . GLU A 1 85 ? 6.423 0.513 -4.634 1.00 94.19 85 GLU A O 1
ATOM 663 N N . ASP A 1 86 ? 6.525 1.024 -6.818 1.00 95.88 86 ASP A N 1
ATOM 664 C CA . ASP A 1 86 ? 5.794 -0.170 -7.245 1.00 95.88 86 ASP A CA 1
ATOM 665 C C . ASP A 1 86 ? 6.545 -1.458 -6.862 1.00 95.88 86 ASP A C 1
ATOM 667 O O . ASP A 1 86 ? 5.916 -2.425 -6.436 1.00 95.88 86 ASP A O 1
ATOM 671 N N . ALA A 1 87 ? 7.883 -1.473 -6.903 1.00 97.00 87 ALA A N 1
ATOM 672 C CA . ALA A 1 87 ? 8.668 -2.599 -6.385 1.00 97.00 87 ALA A CA 1
ATOM 673 C C . ALA A 1 87 ? 8.444 -2.830 -4.879 1.00 97.00 87 ALA A C 1
ATOM 675 O O . ALA A 1 87 ? 8.281 -3.968 -4.437 1.00 97.00 87 ALA A O 1
ATOM 676 N N . LEU A 1 88 ? 8.372 -1.759 -4.081 1.00 97.00 88 LEU A N 1
ATOM 677 C CA . LEU A 1 88 ? 8.043 -1.850 -2.656 1.00 97.00 88 LEU A CA 1
ATOM 678 C C . LEU A 1 88 ? 6.595 -2.308 -2.417 1.00 97.00 88 LEU A C 1
ATOM 680 O O . LEU A 1 88 ? 6.328 -2.955 -1.404 1.00 97.00 88 LEU A O 1
ATOM 684 N N . GLN A 1 89 ? 5.653 -1.979 -3.307 1.00 97.00 89 GLN A N 1
ATOM 685 C CA . GLN A 1 89 ? 4.275 -2.489 -3.247 1.00 97.00 89 GLN A CA 1
ATOM 686 C C . GLN A 1 89 ? 4.233 -3.996 -3.502 1.00 97.00 89 GLN A C 1
ATOM 688 O O . GLN A 1 89 ? 3.561 -4.723 -2.771 1.00 97.00 89 GLN A O 1
ATOM 693 N N . VAL A 1 90 ? 4.976 -4.472 -4.507 1.00 97.56 90 VAL A N 1
ATOM 694 C CA . VAL A 1 90 ? 5.108 -5.906 -4.799 1.00 97.56 90 VAL A CA 1
ATOM 695 C C . VAL A 1 90 ? 5.734 -6.640 -3.625 1.00 97.56 90 VAL A C 1
ATOM 697 O O . VAL A 1 90 ? 5.206 -7.661 -3.197 1.00 97.56 90 VAL A O 1
ATOM 700 N N . GLU A 1 91 ? 6.799 -6.091 -3.051 1.00 97.81 91 GLU A N 1
ATOM 701 C CA . GLU A 1 91 ? 7.420 -6.673 -1.868 1.00 97.81 91 GLU A CA 1
ATOM 702 C C . GLU A 1 91 ? 6.457 -6.747 -0.678 1.00 97.81 91 GLU A C 1
ATOM 704 O O . GLU A 1 91 ? 6.352 -7.786 -0.034 1.00 97.81 91 GLU A O 1
ATOM 709 N N . ALA A 1 92 ? 5.702 -5.682 -0.408 1.00 97.31 92 ALA A N 1
ATOM 710 C CA . ALA A 1 92 ? 4.703 -5.687 0.656 1.00 97.31 92 ALA A CA 1
ATOM 711 C C . ALA A 1 92 ? 3.585 -6.717 0.418 1.00 97.31 92 ALA A C 1
ATOM 713 O O . ALA A 1 92 ? 3.065 -7.302 1.367 1.00 97.31 92 ALA A O 1
ATOM 714 N N . ALA A 1 93 ? 3.211 -6.946 -0.842 1.00 97.31 93 ALA A N 1
ATOM 715 C CA . ALA A 1 93 ? 2.260 -7.987 -1.199 1.00 97.31 93 ALA A CA 1
ATOM 716 C C . ALA A 1 93 ? 2.836 -9.394 -0.967 1.00 97.31 93 ALA A C 1
ATOM 718 O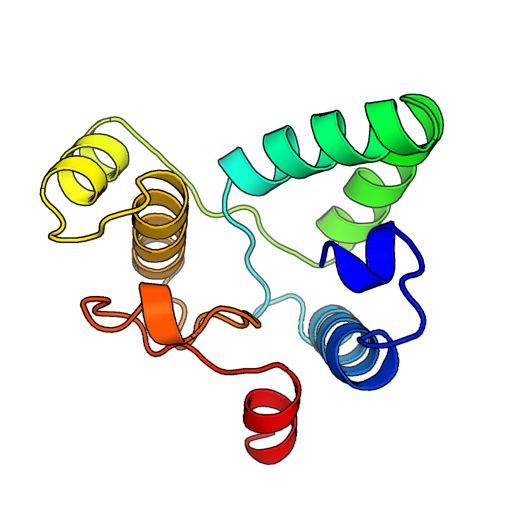 O . ALA A 1 93 ? 2.120 -10.256 -0.470 1.00 97.31 93 ALA A O 1
ATOM 719 N N . ILE A 1 94 ? 4.125 -9.612 -1.249 1.00 96.75 94 ILE A N 1
ATOM 720 C CA . ILE A 1 94 ? 4.820 -10.877 -0.959 1.00 96.75 94 ILE A CA 1
ATOM 721 C C . ILE A 1 94 ? 4.882 -11.125 0.553 1.00 96.75 94 ILE A C 1
ATOM 723 O O . ILE A 1 94 ? 4.494 -12.196 1.013 1.00 96.75 94 ILE A O 1
ATOM 727 N N . THR A 1 95 ? 5.340 -10.148 1.345 1.00 95.50 95 THR A N 1
ATOM 728 C CA . THR A 1 95 ? 5.469 -10.317 2.805 1.00 95.50 95 THR A CA 1
ATOM 729 C C . THR A 1 95 ? 4.123 -10.458 3.506 1.00 95.50 95 THR A C 1
ATOM 731 O O . THR A 1 95 ? 4.039 -11.097 4.554 1.00 95.50 95 THR A O 1
ATOM 734 N N . GLY A 1 96 ? 3.073 -9.868 2.934 1.00 95.31 96 GLY A N 1
ATOM 735 C CA . GLY A 1 96 ? 1.699 -9.984 3.407 1.00 95.31 96 GLY A CA 1
ATOM 736 C C . GLY A 1 96 ? 0.915 -11.171 2.842 1.00 95.31 96 GLY A C 1
ATOM 737 O O . GLY A 1 96 ? -0.287 -11.224 3.086 1.00 95.31 96 GLY A O 1
ATOM 738 N N . ASP A 1 97 ? 1.554 -12.076 2.090 1.00 95.31 97 ASP A N 1
ATOM 739 C CA . ASP A 1 97 ? 0.930 -13.248 1.447 1.00 95.31 97 ASP A CA 1
ATOM 740 C C . ASP A 1 97 ? -0.323 -12.898 0.614 1.00 95.31 97 ASP A 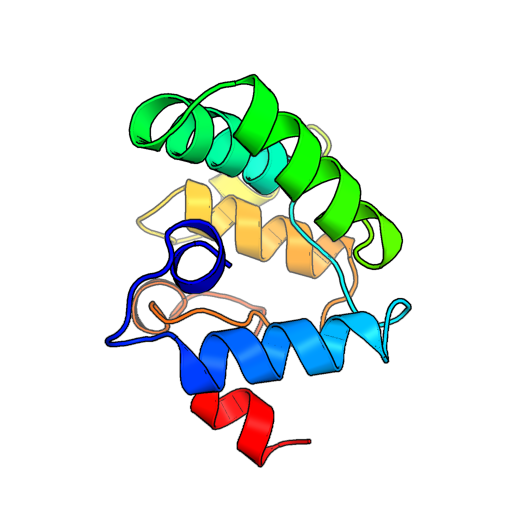C 1
ATOM 742 O O . ASP A 1 97 ? -1.337 -13.599 0.596 1.00 95.31 97 ASP A O 1
ATOM 746 N N . ALA A 1 98 ? -0.287 -11.750 -0.067 1.00 96.56 98 ALA A N 1
ATOM 747 C CA . ALA A 1 98 ? -1.402 -11.287 -0.876 1.00 96.56 98 ALA A CA 1
ATOM 748 C C . ALA A 1 98 ? -1.441 -11.991 -2.231 1.00 96.56 98 ALA A C 1
ATOM 750 O O . ALA A 1 98 ? -0.464 -12.033 -2.977 1.00 96.56 98 ALA A O 1
ATOM 751 N N . SER A 1 99 ? -2.631 -12.455 -2.610 1.00 96.31 99 SER A N 1
ATOM 752 C CA . SER A 1 99 ? -2.838 -13.108 -3.905 1.00 96.31 99 SER A CA 1
ATOM 753 C C . SER A 1 99 ? -2.864 -12.132 -5.087 1.00 96.31 99 SER A C 1
ATOM 755 O O . SER A 1 99 ? -2.638 -12.550 -6.220 1.00 96.31 99 SER A O 1
ATOM 757 N N . PHE A 1 100 ? -3.176 -10.851 -4.850 1.00 96.62 100 PHE A N 1
ATOM 758 C CA . PHE A 1 100 ? -3.332 -9.832 -5.893 1.00 96.62 100 PHE A CA 1
ATOM 759 C C . PHE A 1 100 ? -2.950 -8.439 -5.388 1.00 96.62 100 PHE A C 1
ATOM 761 O O . PHE A 1 100 ? -3.141 -8.123 -4.214 1.00 96.62 100 PHE A O 1
ATOM 768 N N . ILE A 1 101 ? -2.523 -7.570 -6.307 1.00 97.00 101 ILE A N 1
ATOM 769 C CA . ILE A 1 101 ? -2.392 -6.124 -6.070 1.00 97.00 101 ILE A CA 1
ATOM 770 C C . ILE A 1 101 ? -3.502 -5.403 -6.828 1.00 97.00 101 ILE A C 1
ATOM 772 O O . ILE A 1 101 ? -3.607 -5.526 -8.048 1.00 97.00 101 ILE A O 1
ATOM 776 N N . VAL A 1 102 ? -4.323 -4.612 -6.133 1.00 95.75 102 VAL A N 1
ATOM 777 C CA . VAL A 1 102 ? -5.388 -3.835 -6.784 1.00 95.75 102 VAL A CA 1
ATOM 778 C C . VAL A 1 102 ? -4.889 -2.432 -7.131 1.00 95.75 102 VAL A C 1
ATOM 780 O O . VAL A 1 102 ? -4.762 -1.563 -6.269 1.00 95.75 102 VAL A O 1
ATOM 783 N N . THR A 1 103 ? -4.633 -2.189 -8.416 1.00 93.44 103 THR A N 1
ATOM 784 C CA . THR A 1 103 ? -4.065 -0.937 -8.934 1.00 93.44 103 THR A CA 1
ATOM 785 C C . THR A 1 103 ? -4.680 -0.549 -10.276 1.00 93.44 103 THR A C 1
ATOM 787 O O . THR A 1 103 ? -5.070 -1.390 -11.079 1.00 93.44 103 THR A O 1
ATOM 790 N N . ARG A 1 104 ? -4.748 0.753 -10.570 1.00 90.44 104 ARG A N 1
ATOM 791 C CA . ARG A 1 104 ? -5.093 1.219 -11.927 1.00 90.44 104 ARG A CA 1
ATOM 792 C C . ARG A 1 104 ? -3.917 1.119 -12.894 1.00 90.44 104 ARG A C 1
ATOM 794 O O . ARG A 1 104 ? -4.135 1.139 -14.101 1.00 90.44 104 ARG A O 1
ATOM 801 N N . ASN A 1 105 ? -2.698 1.029 -12.373 1.00 90.94 105 ASN A N 1
ATOM 802 C CA . ASN A 1 105 ? -1.477 1.054 -13.159 1.00 90.94 105 ASN A CA 1
ATOM 803 C C . ASN A 1 105 ? -0.951 -0.358 -13.439 1.00 90.94 105 ASN A C 1
ATOM 805 O O . ASN A 1 105 ? 0.172 -0.695 -13.100 1.00 90.94 105 ASN A O 1
ATOM 809 N N . VAL A 1 106 ? -1.771 -1.218 -14.039 1.00 94.19 106 VAL A N 1
ATOM 810 C CA . VAL A 1 106 ? -1.385 -2.623 -14.271 1.00 94.19 106 VAL A CA 1
ATOM 811 C C . VAL A 1 106 ? -0.157 -2.776 -15.182 1.00 94.19 106 VAL A C 1
ATOM 813 O O . VAL A 1 106 ? 0.541 -3.780 -15.098 1.00 94.19 106 VAL A O 1
ATOM 816 N N . ALA A 1 107 ? 0.124 -1.787 -16.039 1.00 93.75 107 ALA A N 1
ATOM 817 C CA . ALA A 1 107 ? 1.225 -1.832 -17.001 1.00 93.75 107 ALA A CA 1
ATOM 818 C C . ALA A 1 107 ? 2.612 -1.795 -16.336 1.00 93.75 107 ALA A C 1
ATOM 820 O O . ALA A 1 107 ? 3.535 -2.457 -16.816 1.00 93.75 107 ALA A O 1
ATOM 821 N N . ASP A 1 108 ? 2.750 -1.073 -15.223 1.00 93.44 108 ASP A N 1
ATOM 822 C CA . ASP A 1 108 ? 4.028 -0.951 -14.509 1.00 93.44 108 ASP A CA 1
ATOM 823 C C . ASP A 1 108 ? 4.347 -2.184 -13.644 1.00 93.44 108 ASP A C 1
ATOM 825 O O . ASP A 1 108 ? 5.491 -2.395 -13.252 1.00 93.44 108 ASP A O 1
ATOM 829 N N . TYR A 1 109 ? 3.370 -3.080 -13.475 1.00 95.19 109 TYR A N 1
ATOM 830 C CA . TYR A 1 109 ? 3.482 -4.340 -12.734 1.00 95.19 109 TYR A CA 1
ATOM 831 C C . TYR A 1 109 ? 3.720 -5.553 -13.648 1.00 95.19 109 TYR A C 1
ATOM 833 O O . TYR A 1 109 ? 3.598 -6.691 -13.205 1.00 95.19 109 TYR A O 1
ATOM 841 N N . ARG A 1 110 ? 4.070 -5.348 -14.926 1.00 91.06 110 ARG A N 1
ATOM 842 C CA . ARG A 1 110 ? 4.276 -6.445 -15.896 1.00 91.06 110 ARG A CA 1
ATOM 843 C C . ARG A 1 110 ? 5.329 -7.477 -15.461 1.00 91.06 110 ARG A C 1
ATOM 845 O O . ARG A 1 110 ? 5.228 -8.635 -15.841 1.00 91.06 110 ARG A O 1
ATOM 852 N N . ASP A 1 111 ? 6.326 -7.030 -14.695 1.00 91.31 111 ASP A N 1
ATOM 853 C CA . ASP A 1 111 ? 7.449 -7.835 -14.204 1.00 91.31 111 ASP A CA 1
ATOM 854 C C . ASP A 1 111 ? 7.225 -8.275 -12.736 1.00 91.31 111 ASP A C 1
ATOM 856 O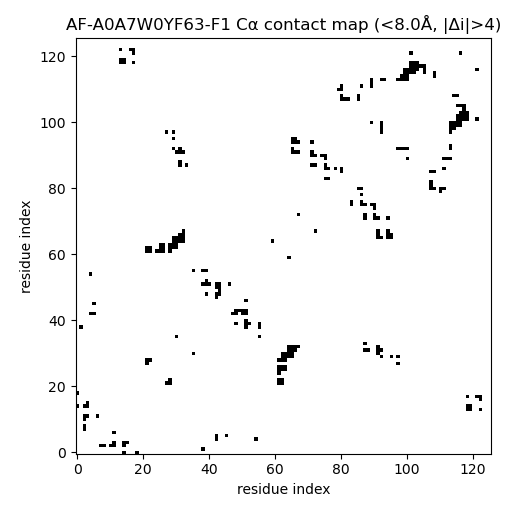 O . ASP A 1 111 ? 8.138 -8.784 -12.088 1.00 91.31 111 ASP A O 1
ATOM 860 N N . SER A 1 112 ? 6.018 -8.061 -12.194 1.00 94.75 112 SER A N 1
ATOM 861 C CA . SER A 1 112 ? 5.655 -8.434 -10.826 1.00 94.75 112 SER A CA 1
ATOM 862 C C . SER A 1 112 ? 5.375 -9.932 -10.701 1.00 94.75 112 SER A C 1
ATOM 864 O O . SER A 1 112 ? 4.715 -10.531 -11.550 1.00 94.75 112 SER A O 1
ATOM 866 N N . SER A 1 113 ? 5.813 -10.525 -9.590 1.00 94.31 113 SER A N 1
ATOM 867 C CA . SER A 1 113 ? 5.418 -11.877 -9.184 1.00 94.31 113 SER A CA 1
ATOM 868 C C . SER A 1 113 ? 3.988 -11.944 -8.637 1.00 94.31 113 SER A C 1
ATOM 870 O O . SER A 1 113 ? 3.403 -13.027 -8.617 1.00 94.31 113 SER A O 1
ATOM 872 N N . ILE A 1 114 ? 3.417 -10.810 -8.213 1.00 97.25 114 ILE A N 1
ATOM 873 C CA . ILE A 1 114 ? 2.054 -10.725 -7.688 1.00 97.25 114 ILE A CA 1
ATOM 874 C C . ILE A 1 114 ? 1.136 -10.141 -8.769 1.00 97.25 114 ILE A C 1
ATOM 876 O O . ILE A 1 114 ? 1.368 -9.021 -9.229 1.00 97.25 114 ILE A O 1
ATOM 880 N N . PRO A 1 115 ? 0.071 -10.850 -9.185 1.00 96.12 115 PRO A N 1
ATOM 881 C CA . PRO A 1 115 ? -0.755 -10.394 -10.292 1.00 96.12 115 PRO A CA 1
ATOM 882 C C . PRO A 1 115 ? -1.458 -9.055 -9.988 1.00 96.12 115 PRO A C 1
ATOM 884 O O . PRO A 1 115 ? -2.211 -8.960 -9.009 1.00 96.12 115 PRO A O 1
ATOM 887 N N . PRO A 1 116 ? -1.282 -8.026 -10.839 1.00 96.94 116 PRO A N 1
ATOM 888 C CA . PRO A 1 116 ? -2.005 -6.773 -10.705 1.00 96.94 116 PRO A CA 1
ATOM 889 C C . PRO A 1 116 ? -3.420 -6.903 -11.289 1.00 96.94 116 PRO A C 1
ATOM 891 O O . PRO A 1 116 ? -3.627 -7.462 -12.368 1.00 96.94 116 PRO A O 1
ATOM 894 N N . LEU A 1 117 ? -4.412 -6.335 -10.608 1.00 96.69 117 LEU A N 1
ATOM 895 C CA . LEU A 1 117 ? -5.791 -6.238 -11.081 1.00 96.69 117 LEU A CA 1
ATOM 896 C C . LEU A 1 117 ? -6.259 -4.788 -11.031 1.00 96.69 117 LEU A C 1
ATOM 898 O O . LEU A 1 117 ? -6.048 -4.082 -10.046 1.00 96.69 117 LEU A O 1
ATOM 902 N N . THR A 1 118 ? -6.973 -4.353 -12.070 1.00 95.31 118 THR A N 1
ATOM 903 C CA . THR A 1 118 ? -7.753 -3.117 -11.961 1.00 95.31 118 THR A CA 1
ATOM 904 C C . THR A 1 118 ? -8.886 -3.307 -10.951 1.00 95.31 118 THR A C 1
ATOM 906 O O . THR A 1 118 ? -9.364 -4.433 -10.794 1.00 95.31 118 THR A O 1
ATOM 909 N N . PRO A 1 119 ? -9.383 -2.233 -10.307 1.00 94.75 119 PRO A N 1
ATOM 910 C CA . PRO A 1 119 ? -10.548 -2.331 -9.428 1.00 94.75 119 PRO A CA 1
ATOM 911 C C . PRO A 1 119 ? -11.735 -3.052 -10.085 1.00 94.75 119 PRO A C 1
ATOM 913 O O . PRO A 1 119 ? -12.287 -3.983 -9.511 1.00 94.75 119 PRO A O 1
ATOM 916 N N . ALA A 1 120 ? -12.054 -2.712 -11.338 1.00 94.75 120 ALA A N 1
ATOM 917 C CA . ALA A 1 120 ? -13.107 -3.377 -12.103 1.00 94.75 120 ALA A CA 1
ATOM 918 C C . ALA A 1 120 ? -12.839 -4.877 -12.328 1.00 94.75 120 ALA A C 1
ATOM 920 O O . ALA A 1 120 ? -13.756 -5.690 -12.251 1.00 94.75 120 ALA A O 1
ATOM 921 N N . ALA A 1 121 ? -11.594 -5.257 -12.638 1.00 96.25 121 ALA A N 1
ATOM 922 C CA . ALA A 1 121 ? -11.231 -6.656 -12.854 1.00 96.25 121 ALA A CA 1
ATOM 923 C C . ALA A 1 121 ? -11.273 -7.469 -11.555 1.00 96.25 121 ALA A C 1
ATOM 925 O O . ALA A 1 121 ? -11.698 -8.620 -11.581 1.00 96.25 121 ALA A O 1
ATOM 926 N N . PHE A 1 122 ? -10.867 -6.869 -10.435 1.00 96.62 122 PHE A N 1
ATOM 927 C CA . PHE A 1 122 ? -10.980 -7.476 -9.114 1.00 96.62 122 PHE A CA 1
ATOM 928 C C . PHE A 1 122 ? -12.443 -7.723 -8.738 1.00 96.62 122 PHE A C 1
ATOM 930 O O . PHE A 1 122 ? -12.797 -8.849 -8.415 1.00 96.62 122 PHE A O 1
ATOM 937 N N . LEU A 1 123 ? -13.312 -6.717 -8.879 1.00 95.25 123 LEU A N 1
ATOM 938 C CA . LEU A 1 123 ? -14.739 -6.847 -8.554 1.00 95.25 123 LEU A CA 1
ATOM 939 C C . LEU A 1 123 ? -15.450 -7.924 -9.385 1.00 95.25 123 LEU A C 1
ATOM 941 O O . LEU A 1 123 ? -16.364 -8.564 -8.890 1.00 95.25 123 LEU A O 1
ATOM 945 N N . LYS A 1 124 ? -15.024 -8.153 -10.633 1.00 96.31 124 LYS A N 1
ATOM 946 C CA . LYS A 1 124 ? -15.546 -9.241 -11.481 1.00 96.31 124 LYS A CA 1
ATOM 947 C C . LYS A 1 124 ? -15.091 -10.642 -11.053 1.00 96.31 124 LYS A C 1
ATOM 949 O O . LYS A 1 124 ? -15.604 -11.616 -11.595 1.00 96.31 124 LYS A O 1
ATOM 954 N N . ARG A 1 125 ? -14.077 -10.740 -10.190 1.00 92.81 125 ARG A N 1
ATOM 955 C CA . ARG A 1 125 ? -13.526 -12.000 -9.665 1.00 92.81 125 ARG A CA 1
ATOM 956 C C . ARG A 1 125 ? -14.034 -12.346 -8.264 1.00 92.81 125 ARG A C 1
ATOM 958 O O . ARG A 1 125 ? -13.755 -13.457 -7.820 1.00 92.81 125 ARG A O 1
ATOM 965 N N . LEU A 1 126 ? -14.695 -11.403 -7.590 1.00 86.75 126 LEU A N 1
ATOM 966 C CA . LEU A 1 126 ? -15.437 -11.652 -6.353 1.00 86.75 126 LEU A CA 1
ATOM 967 C C . LEU A 1 126 ? -16.636 -12.562 -6.630 1.00 86.75 126 LEU A C 1
ATOM 969 O O . LEU A 1 126 ? -16.908 -13.415 -5.761 1.00 86.75 126 LEU A O 1
#